Protein AF-A0AAU5E3U1-F1 (afdb_monomer)

Nearest PDB structures (foldseek):
  7s58-assembly1_H  TM=3.368E-01  e=1.690E+00  Homo sapiens
  1q67-assembly1_B  TM=3.850E-01  e=3.889E+00  Saccharomyces cerevisiae
  5xbf-assembly1_A  TM=4.536E-01  e=8.952E+00  Homo sapiens
  7xzi-assembly1_A  TM=1.760E-01  e=8.396E+00  Chlamydomonas reinhardtii

Secondary structure (DSSP, 8-state):
-PPPPPPP-----SS-SS---EEEEEETTEEEEEETTS-B---BS-HHHHHHHHHHHHH-TT--------

pLDDT: mean 72.92, std 15.15, range [43.53, 89.38]

Foldseek 3Di:
DDDDDPDDDPDDDDPDPPQFDWDWDDDPQWIWIATPVGDIGDTDSDPVVRVVVSVVCNVPVPPDDPDPDD

Radius of gyration: 14.4 Å; Cα contacts (8 Å, |Δi|>4): 81; chains: 1; bounding box: 32×39×29 Å

Structure (mmCIF, N/CA/C/O backbone):
data_AF-A0AAU5E3U1-F1
#
_entry.id   AF-A0AAU5E3U1-F1
#
loop_
_atom_site.group_PDB
_atom_site.id
_atom_site.type_symbol
_atom_site.label_atom_id
_atom_site.label_alt_id
_atom_site.label_comp_id
_atom_site.label_asym_id
_atom_site.label_entity_id
_atom_site.label_seq_id
_atom_site.pdbx_PDB_ins_code
_atom_site.Cartn_x
_atom_site.Cartn_y
_atom_site.Cartn_z
_atom_site.occupancy
_atom_site.B_iso_or_equiv
_atom_site.auth_seq_id
_atom_site.auth_comp_id
_atom_site.auth_asym_id
_atom_site.auth_atom_id
_atom_site.pdbx_PDB_model_num
ATOM 1 N N . MET A 1 1 ? -13.904 23.050 -13.439 1.00 58.03 1 MET A N 1
ATOM 2 C CA . MET A 1 1 ? -12.980 22.161 -14.174 1.00 58.03 1 MET A CA 1
ATOM 3 C C . MET A 1 1 ? -11.691 22.085 -13.365 1.00 58.03 1 MET A C 1
ATOM 5 O O . MET A 1 1 ? -10.951 23.055 -13.355 1.00 58.03 1 MET A O 1
ATOM 9 N N . ILE A 1 2 ? -11.507 21.024 -12.574 1.00 57.53 2 ILE A N 1
ATOM 10 C CA . ILE A 1 2 ? -10.341 20.831 -11.688 1.00 57.53 2 ILE A CA 1
ATOM 11 C C . ILE A 1 2 ? -9.223 20.151 -12.506 1.00 57.53 2 ILE A C 1
ATOM 13 O O . ILE A 1 2 ? -9.549 19.259 -13.292 1.00 57.53 2 ILE A O 1
ATOM 17 N N .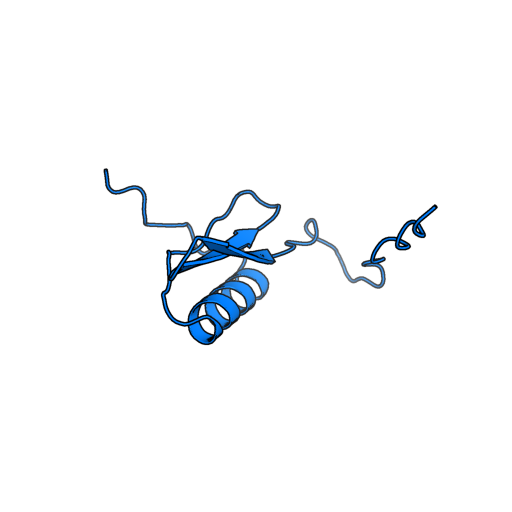 PRO A 1 3 ? -7.949 20.575 -12.385 1.00 60.53 3 PRO A N 1
ATOM 18 C CA . PRO A 1 3 ? -6.854 20.091 -13.223 1.00 60.53 3 PRO A CA 1
ATOM 19 C C . PRO A 1 3 ? -6.553 18.604 -13.004 1.00 60.53 3 PRO A C 1
ATOM 21 O O . PRO A 1 3 ? -6.547 18.097 -11.884 1.00 60.53 3 PRO A O 1
ATOM 24 N N . ILE A 1 4 ? -6.274 17.923 -14.112 1.00 59.88 4 ILE A N 1
ATOM 25 C CA . ILE A 1 4 ? -5.688 16.585 -14.158 1.00 59.88 4 ILE A CA 1
ATO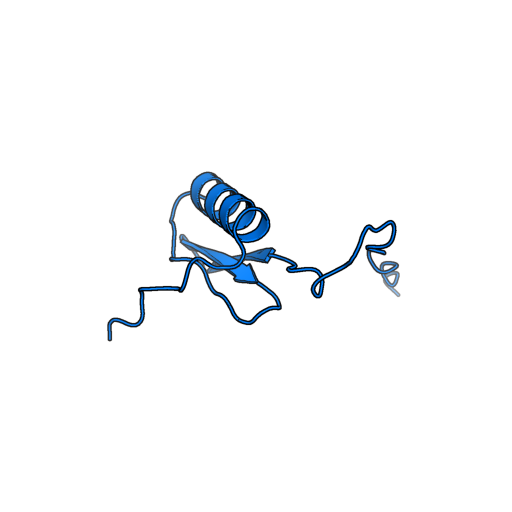M 26 C C . ILE A 1 4 ? -4.250 16.655 -13.624 1.00 59.88 4 ILE A C 1
ATOM 28 O O . ILE A 1 4 ? -3.424 17.403 -14.141 1.00 59.88 4 ILE A O 1
ATOM 32 N N . GLN A 1 5 ? -3.951 15.910 -12.561 1.00 55.12 5 GLN A N 1
ATOM 33 C CA . GLN A 1 5 ? -2.594 15.821 -12.017 1.00 55.12 5 GLN A CA 1
ATOM 34 C C . GLN A 1 5 ? -1.704 15.059 -13.022 1.00 55.12 5 GLN A C 1
ATOM 36 O O . GLN A 1 5 ? -2.093 13.962 -13.437 1.00 55.12 5 GLN A O 1
ATOM 41 N N . PRO A 1 6 ? -0.535 15.589 -13.428 1.00 55.66 6 PRO A N 1
ATOM 42 C CA . PRO A 1 6 ? 0.411 14.856 -14.258 1.00 55.66 6 PRO A CA 1
ATOM 43 C C . PRO A 1 6 ? 1.011 13.694 -13.460 1.00 55.66 6 PRO A C 1
ATOM 45 O O . PRO A 1 6 ? 1.385 13.839 -12.294 1.00 55.66 6 PRO A O 1
ATOM 48 N N . GLY A 1 7 ? 1.032 12.525 -14.100 1.00 43.53 7 GLY A N 1
ATOM 49 C CA . GLY A 1 7 ? 1.468 11.264 -13.518 1.00 43.53 7 GLY A CA 1
ATOM 50 C C . GLY A 1 7 ? 2.880 11.346 -12.952 1.00 43.53 7 GLY A C 1
ATOM 51 O O . GLY A 1 7 ? 3.786 11.890 -13.578 1.00 43.53 7 GLY A O 1
ATOM 52 N N . ALA A 1 8 ? 3.052 10.778 -11.760 1.00 47.81 8 ALA A N 1
ATOM 53 C CA . ALA A 1 8 ? 4.363 10.470 -11.224 1.00 47.81 8 ALA A CA 1
ATOM 54 C C . ALA A 1 8 ? 5.118 9.612 -12.250 1.00 47.81 8 ALA A C 1
ATOM 56 O O . ALA A 1 8 ? 4.655 8.529 -12.605 1.00 47.81 8 ALA A O 1
ATOM 57 N N . THR A 1 9 ? 6.250 10.109 -12.739 1.00 51.78 9 THR A N 1
ATOM 58 C CA . THR A 1 9 ? 7.149 9.375 -13.631 1.00 51.78 9 THR A CA 1
ATOM 59 C C . THR A 1 9 ? 8.210 8.674 -12.779 1.00 51.78 9 THR A C 1
ATOM 61 O O . THR A 1 9 ? 9.091 9.353 -12.254 1.00 51.78 9 THR A O 1
ATOM 64 N N . PRO A 1 10 ? 8.176 7.342 -12.604 1.00 57.75 10 PRO A N 1
ATOM 65 C CA . PRO A 1 10 ? 9.316 6.606 -12.080 1.00 57.75 10 PRO A CA 1
ATOM 66 C C . PRO A 1 10 ? 10.199 6.175 -13.256 1.00 57.75 10 PRO A C 1
ATOM 68 O O . PRO A 1 10 ? 9.965 5.123 -13.846 1.00 57.75 10 PRO A O 1
ATOM 71 N N . ALA A 1 11 ? 11.188 6.983 -13.644 1.00 55.16 11 ALA A N 1
ATOM 72 C CA . ALA A 1 11 ? 12.186 6.537 -14.618 1.00 55.16 11 ALA A CA 1
ATOM 73 C C . ALA A 1 11 ? 13.520 7.288 -14.489 1.00 55.16 11 ALA A C 1
ATOM 75 O O . ALA A 1 11 ? 13.742 8.275 -15.180 1.00 55.16 11 ALA A O 1
ATOM 76 N N . ASP A 1 12 ? 14.407 6.770 -13.637 1.00 46.81 12 ASP A N 1
ATOM 77 C CA . ASP A 1 12 ? 15.818 6.574 -13.995 1.00 46.81 12 ASP A CA 1
ATOM 78 C C . ASP A 1 12 ? 16.340 5.338 -13.227 1.00 46.81 12 ASP A C 1
ATOM 80 O O . ASP A 1 12 ? 16.114 5.204 -12.025 1.00 46.81 12 ASP A O 1
ATOM 84 N N . ALA A 1 13 ? 16.871 4.353 -13.956 1.00 59.72 13 ALA A N 1
ATOM 85 C CA . ALA A 1 13 ? 16.925 2.930 -13.587 1.00 59.72 13 ALA A CA 1
ATOM 86 C C . ALA A 1 13 ? 18.323 2.463 -13.132 1.00 59.72 13 ALA A C 1
ATOM 88 O O . ALA A 1 13 ? 19.326 3.087 -13.467 1.00 59.72 13 ALA A O 1
ATOM 89 N N . PRO A 1 14 ? 18.431 1.288 -12.481 1.00 52.88 14 PRO A N 1
ATOM 90 C CA . PRO A 1 14 ? 19.170 0.227 -13.177 1.00 52.88 14 PRO A CA 1
ATOM 91 C C . PRO A 1 14 ? 18.532 -1.166 -13.012 1.00 52.88 14 PRO A C 1
ATOM 93 O O . PRO A 1 14 ? 18.269 -1.623 -11.905 1.00 52.88 14 PRO A O 1
ATOM 96 N N . THR A 1 15 ? 18.302 -1.855 -14.136 1.00 48.97 15 THR A N 1
ATOM 97 C CA . THR A 1 15 ? 17.843 -3.261 -14.219 1.00 48.97 15 THR A CA 1
ATOM 98 C C . THR A 1 15 ? 16.559 -3.542 -13.425 1.00 48.97 15 THR A C 1
ATOM 100 O O . THR A 1 15 ? 16.541 -4.299 -12.457 1.00 48.97 15 THR A O 1
ATOM 103 N N . ALA A 1 16 ? 15.456 -2.908 -13.827 1.00 53.88 16 ALA A N 1
ATOM 104 C CA . ALA A 1 16 ? 14.191 -2.998 -13.110 1.00 53.88 16 ALA A CA 1
ATOM 105 C C . ALA A 1 16 ? 13.519 -4.370 -13.310 1.00 53.88 16 ALA A C 1
ATOM 107 O O . ALA A 1 16 ? 12.706 -4.567 -14.213 1.00 53.88 16 ALA A O 1
ATOM 108 N N . VAL A 1 17 ? 13.788 -5.302 -12.391 1.00 58.91 17 VAL A N 1
ATOM 109 C CA . VAL A 1 17 ? 12.692 -6.080 -11.786 1.00 58.91 17 VAL A CA 1
ATOM 110 C C . VAL A 1 17 ? 11.525 -5.110 -11.594 1.00 58.91 17 VAL A C 1
ATOM 112 O O . VAL A 1 17 ? 11.743 -4.039 -11.029 1.00 58.91 17 VAL A O 1
ATOM 115 N N . ALA A 1 18 ? 10.356 -5.412 -12.172 1.00 64.62 18 ALA A N 1
ATOM 116 C CA . ALA A 1 18 ? 9.213 -4.497 -12.237 1.00 64.62 18 ALA A CA 1
ATOM 117 C C . ALA A 1 18 ? 9.101 -3.663 -10.946 1.00 64.62 18 ALA A C 1
ATOM 119 O O . ALA A 1 18 ? 9.137 -4.259 -9.867 1.00 64.62 18 ALA A O 1
ATOM 120 N N . PRO A 1 19 ? 9.035 -2.318 -11.022 1.00 70.81 19 PRO A N 1
ATOM 121 C CA . PRO A 1 19 ? 9.183 -1.481 -9.840 1.00 70.81 19 PRO A CA 1
ATOM 122 C C . PRO A 1 19 ? 8.080 -1.827 -8.841 1.00 70.81 19 PRO A C 1
ATOM 124 O O . PRO A 1 19 ? 6.908 -1.515 -9.060 1.00 70.81 19 PRO A O 1
ATOM 127 N N . HIS A 1 20 ? 8.457 -2.498 -7.751 1.00 79.06 20 HIS A N 1
ATOM 128 C CA . HIS A 1 20 ? 7.573 -2.719 -6.619 1.00 79.06 20 HIS A CA 1
ATOM 129 C C . HIS A 1 20 ? 7.202 -1.337 -6.089 1.00 79.06 20 HIS A C 1
ATOM 131 O O . HIS A 1 20 ? 8.051 -0.614 -5.581 1.00 79.06 20 HIS A O 1
ATOM 137 N N . SER A 1 21 ? 5.946 -0.934 -6.249 1.00 84.00 21 SER A N 1
ATOM 138 C CA . SER A 1 21 ? 5.447 0.322 -5.695 1.00 84.00 21 SER A CA 1
ATOM 139 C C . SER A 1 21 ? 4.525 0.006 -4.533 1.00 84.00 21 SER A C 1
ATOM 141 O O . SER A 1 21 ? 3.430 -0.531 -4.703 1.00 84.00 21 SER A O 1
ATOM 143 N N . VAL A 1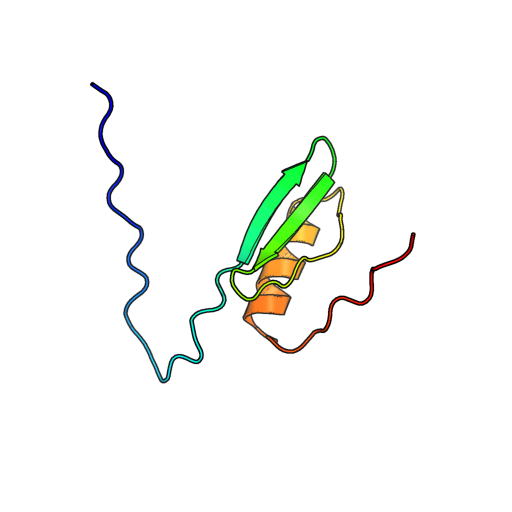 22 ? 5.003 0.293 -3.323 1.00 85.62 22 VAL A N 1
ATOM 144 C CA . VAL A 1 22 ? 4.234 0.102 -2.095 1.00 85.62 22 VAL A CA 1
ATOM 145 C C . VAL A 1 22 ? 3.549 1.407 -1.724 1.00 85.62 22 VAL A C 1
ATOM 147 O O . VAL A 1 22 ? 4.178 2.454 -1.630 1.00 85.62 22 VAL A O 1
ATOM 150 N N . THR A 1 23 ? 2.239 1.345 -1.517 1.00 85.94 23 THR A N 1
ATOM 151 C CA . THR A 1 23 ? 1.408 2.462 -1.069 1.00 85.94 23 THR A CA 1
ATOM 152 C C . THR A 1 23 ? 0.784 2.109 0.274 1.00 85.94 23 THR A C 1
ATOM 154 O O . THR A 1 23 ? 0.267 1.008 0.448 1.00 85.94 23 THR A O 1
ATOM 157 N N . THR A 1 24 ? 0.798 3.026 1.237 1.00 87.44 24 THR A N 1
ATOM 158 C CA . THR A 1 24 ? 0.087 2.833 2.507 1.00 87.44 24 THR A CA 1
ATOM 159 C C . THR A 1 24 ? -1.372 3.249 2.366 1.00 87.44 24 THR A C 1
ATOM 161 O O . THR A 1 24 ? -1.663 4.360 1.929 1.00 87.44 24 THR A O 1
ATOM 164 N N . VAL A 1 25 ? -2.285 2.363 2.750 1.00 87.38 25 VAL A N 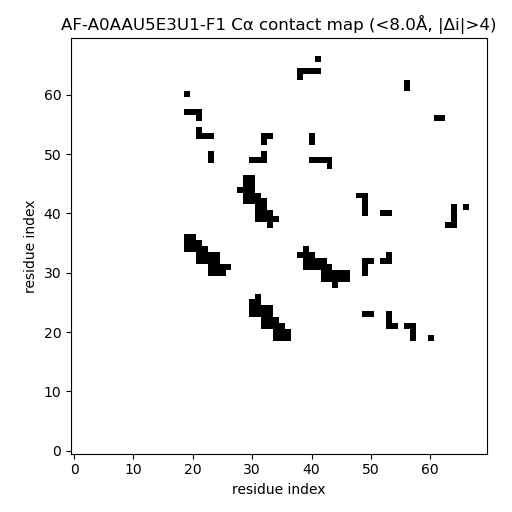1
ATOM 165 C CA . VAL A 1 25 ? -3.733 2.566 2.726 1.00 87.38 25 VAL A CA 1
ATOM 166 C C . VAL A 1 25 ? -4.254 2.611 4.157 1.00 87.38 25 VAL A C 1
ATOM 168 O O . VAL A 1 25 ? -3.960 1.738 4.973 1.00 87.38 25 VAL A O 1
ATOM 171 N N . GLU A 1 26 ? -5.073 3.613 4.457 1.00 89.38 26 GLU A N 1
ATOM 172 C CA . GLU A 1 26 ? -5.679 3.798 5.773 1.00 89.38 26 GLU A CA 1
ATOM 173 C C . GLU A 1 26 ? -7.131 3.304 5.770 1.00 89.38 26 GLU A C 1
ATOM 175 O O . GLU A 1 26 ? -7.943 3.679 4.923 1.00 89.38 26 GLU A O 1
ATOM 180 N N . ARG A 1 27 ? -7.471 2.435 6.723 1.00 87.00 27 ARG A N 1
ATOM 181 C CA . ARG A 1 27 ? -8.813 1.882 6.943 1.00 87.00 27 ARG A CA 1
ATOM 182 C C . ARG A 1 27 ? -9.211 2.147 8.396 1.00 87.00 27 ARG A C 1
ATOM 184 O O . ARG A 1 27 ? -9.008 1.315 9.278 1.00 87.00 27 ARG A O 1
ATOM 191 N N . GLY A 1 28 ? -9.762 3.336 8.647 1.00 88.31 28 GLY A N 1
ATOM 192 C CA . GLY A 1 28 ? -10.137 3.783 9.992 1.00 88.31 28 GLY A CA 1
ATOM 193 C C . GLY A 1 28 ? -8.906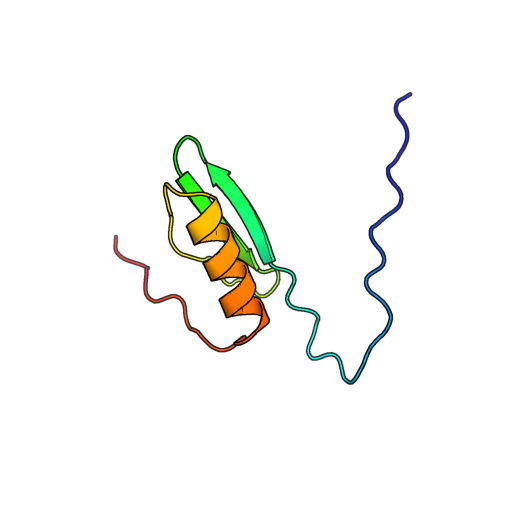 4.014 10.871 1.00 88.31 28 GLY A C 1
ATOM 194 O O . GLY A 1 28 ? -8.048 4.820 10.529 1.00 88.31 28 GLY A O 1
ATOM 195 N N . SER A 1 29 ? -8.804 3.295 11.992 1.00 85.12 29 SER A N 1
ATOM 196 C CA . SER A 1 29 ? -7.654 3.368 12.913 1.00 85.12 29 SER A CA 1
ATOM 197 C C . SER A 1 29 ? -6.471 2.477 12.513 1.00 85.12 29 SER A C 1
ATOM 199 O O . SER A 1 29 ? -5.493 2.394 13.255 1.00 85.12 29 SER A O 1
ATOM 201 N N . PHE A 1 30 ? -6.555 1.790 11.371 1.00 85.94 30 PHE A N 1
ATOM 202 C CA . PHE A 1 30 ? -5.515 0.894 10.876 1.00 85.94 30 PHE A CA 1
ATOM 203 C C . PHE A 1 30 ? -4.903 1.429 9.585 1.00 85.94 30 PHE A C 1
ATOM 205 O O . PHE A 1 30 ? -5.604 1.919 8.705 1.00 85.94 30 PHE A O 1
ATOM 212 N N . CYS A 1 31 ? -3.594 1.283 9.458 1.0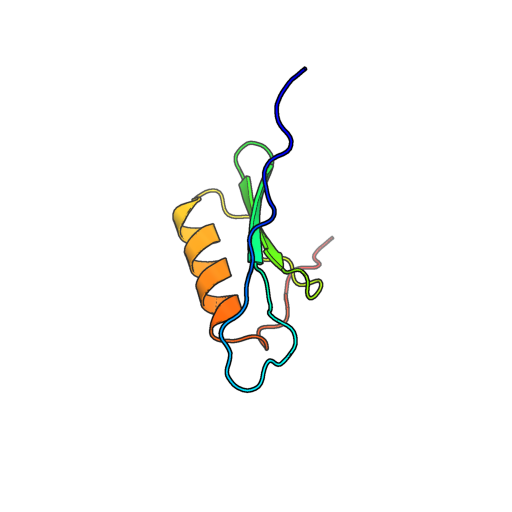0 88.88 31 CYS A N 1
ATOM 213 C CA . CYS A 1 31 ? -2.820 1.565 8.265 1.00 88.88 31 CYS A CA 1
ATOM 214 C C . CYS A 1 31 ? -2.152 0.263 7.806 1.00 88.88 31 CYS A C 1
ATOM 216 O O . CYS A 1 31 ? -1.595 -0.473 8.623 1.00 88.88 31 CYS A O 1
ATOM 218 N N . LEU A 1 32 ? -2.247 -0.041 6.517 1.00 86.69 32 LEU A N 1
ATOM 219 C CA . LEU A 1 32 ? -1.659 -1.228 5.900 1.00 86.69 32 LEU A CA 1
ATOM 220 C C . LEU A 1 32 ? -0.891 -0.830 4.643 1.00 86.69 32 LEU A C 1
ATOM 222 O O . LEU A 1 32 ? -1.331 0.031 3.886 1.00 86.69 32 LEU A O 1
ATOM 226 N N . ALA A 1 33 ? 0.251 -1.461 4.408 1.00 89.31 33 ALA A N 1
ATOM 227 C CA . ALA A 1 33 ? 1.011 -1.284 3.182 1.00 89.31 33 ALA A CA 1
ATOM 228 C C . ALA A 1 33 ? 0.460 -2.212 2.088 1.00 89.31 33 ALA A C 1
ATOM 230 O O . ALA A 1 33 ? 0.117 -3.359 2.355 1.00 89.31 33 ALA A O 1
ATOM 231 N N . ARG A 1 34 ? 0.355 -1.740 0.846 1.00 87.81 34 ARG A N 1
ATOM 232 C CA . ARG A 1 34 ? -0.043 -2.554 -0.308 1.00 87.81 34 ARG A CA 1
ATOM 233 C C . ARG A 1 34 ? 0.910 -2.302 -1.459 1.00 87.81 34 ARG A C 1
ATOM 235 O O . ARG A 1 34 ? 1.083 -1.163 -1.877 1.00 87.81 34 ARG A O 1
ATOM 242 N N . CYS A 1 35 ? 1.497 -3.365 -1.985 1.00 88.50 35 CYS A N 1
ATOM 243 C CA . CYS A 1 35 ? 2.353 -3.308 -3.154 1.00 88.50 35 CYS A CA 1
ATOM 244 C C . CYS A 1 35 ? 1.570 -3.633 -4.427 1.00 88.50 35 CYS A C 1
ATOM 246 O O . CYS A 1 35 ? 0.668 -4.476 -4.434 1.00 88.50 35 CYS A O 1
ATOM 248 N N . THR A 1 36 ? 1.963 -3.017 -5.535 1.00 82.62 36 THR A N 1
ATOM 249 C CA . THR A 1 36 ? 1.484 -3.365 -6.880 1.00 82.62 36 THR A CA 1
ATOM 250 C C . THR A 1 36 ? 1.875 -4.777 -7.324 1.00 82.62 36 THR A C 1
ATOM 252 O O . THR A 1 36 ? 1.233 -5.311 -8.224 1.00 82.62 36 THR A O 1
ATOM 255 N N . CYS A 1 37 ? 2.823 -5.437 -6.647 1.00 82.88 37 CYS A N 1
ATOM 256 C CA . CYS A 1 37 ? 3.127 -6.859 -6.854 1.00 82.88 37 CYS A CA 1
ATOM 257 C C . CYS A 1 37 ? 2.054 -7.816 -6.292 1.00 82.88 37 CYS A C 1
ATOM 259 O O . CYS A 1 37 ? 2.133 -9.023 -6.504 1.00 82.88 37 CYS A O 1
ATOM 261 N N . GLY A 1 38 ? 1.059 -7.296 -5.560 1.00 82.69 38 GLY A N 1
ATOM 262 C CA . GLY A 1 38 ? 0.013 -8.084 -4.901 1.00 82.69 38 GLY A CA 1
ATOM 263 C C . GLY A 1 38 ? 0.265 -8.349 -3.414 1.00 82.69 38 GLY A C 1
ATOM 264 O O . GLY A 1 38 ? -0.632 -8.836 -2.726 1.00 82.69 38 GLY A O 1
ATOM 265 N N . TRP A 1 39 ? 1.436 -7.983 -2.887 1.00 85.19 39 TRP A N 1
ATOM 266 C CA . TRP A 1 39 ? 1.718 -8.061 -1.455 1.00 85.19 39 TRP A CA 1
ATOM 267 C C . TRP A 1 39 ? 0.885 -7.049 -0.664 1.00 85.19 39 TRP A C 1
ATOM 269 O O . TRP A 1 39 ? 0.699 -5.903 -1.079 1.00 85.19 39 TRP A O 1
ATOM 279 N N . THR A 1 40 ? 0.384 -7.476 0.491 1.00 85.62 40 THR A N 1
ATOM 280 C CA . THR A 1 40 ? -0.280 -6.600 1.455 1.00 85.62 40 THR A CA 1
ATOM 281 C C . THR A 1 40 ? 0.340 -6.850 2.818 1.00 85.62 40 THR A C 1
ATOM 283 O O . THR A 1 40 ? 0.333 -7.981 3.303 1.00 85.62 40 THR A O 1
ATOM 286 N N . GLY A 1 41 ? 0.890 -5.795 3.403 1.00 81.44 41 GLY A N 1
ATOM 287 C CA . GLY A 1 41 ? 1.449 -5.802 4.739 1.00 81.44 41 GLY A CA 1
ATOM 288 C C . GLY A 1 41 ? 0.367 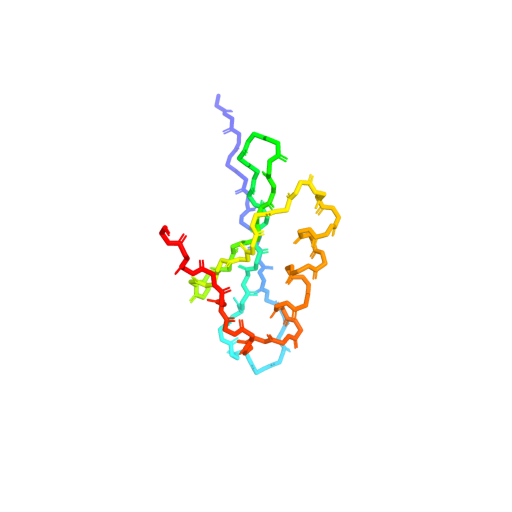-5.932 5.816 1.00 81.44 41 GLY A C 1
ATOM 289 O O . GLY A 1 41 ? -0.829 -5.737 5.562 1.00 81.44 41 GLY A O 1
ATOM 290 N N . PRO A 1 42 ? 0.764 -6.267 7.047 1.00 81.19 42 PRO A N 1
ATOM 291 C CA . PRO A 1 42 ? -0.152 -6.429 8.165 1.00 81.19 42 PRO A CA 1
ATOM 292 C C . PRO A 1 42 ? -0.854 -5.116 8.545 1.00 81.19 42 PRO A C 1
ATOM 294 O O . PRO A 1 42 ? -0.296 -4.024 8.437 1.00 81.19 42 PRO A O 1
ATOM 297 N N . ALA A 1 43 ? -2.072 -5.217 9.086 1.00 83.69 43 ALA A N 1
ATOM 298 C CA . ALA A 1 43 ? -2.782 -4.058 9.618 1.00 83.69 43 ALA A CA 1
ATOM 299 C C . ALA A 1 43 ? -2.075 -3.529 10.883 1.00 83.69 43 ALA A C 1
ATOM 301 O O . ALA A 1 43 ? -1.992 -4.213 11.908 1.00 83.69 43 ALA A O 1
ATOM 302 N N . ARG A 1 44 ? -1.551 -2.300 10.827 1.00 83.44 44 ARG A N 1
ATOM 303 C CA . ARG A 1 44 ? -0.858 -1.630 11.939 1.00 83.44 44 ARG A CA 1
ATOM 304 C C . ARG A 1 44 ? -1.604 -0.359 12.338 1.00 83.44 44 ARG A C 1
ATOM 306 O O . ARG A 1 44 ? -1.925 0.467 11.499 1.00 83.44 44 ARG A O 1
ATOM 313 N N . ARG A 1 45 ? -1.831 -0.142 13.638 1.00 85.38 45 ARG A N 1
ATOM 314 C CA . ARG A 1 45 ? -2.402 1.130 14.141 1.00 85.38 45 ARG A CA 1
ATOM 315 C C . ARG A 1 45 ? -1.451 2.322 13.980 1.00 85.38 45 ARG A C 1
ATOM 317 O O . ARG A 1 45 ? -1.874 3.465 13.872 1.00 85.38 45 ARG A O 1
ATOM 324 N N . SER A 1 46 ? -0.146 2.048 14.011 1.00 84.81 46 SER A N 1
ATOM 325 C CA . SER A 1 46 ? 0.898 3.063 13.906 1.00 84.81 46 SER A CA 1
ATOM 326 C C . SER A 1 46 ? 1.266 3.255 12.441 1.00 84.81 46 SER A C 1
ATOM 328 O O . SER A 1 46 ? 1.823 2.348 11.825 1.00 84.81 46 SER A O 1
ATOM 330 N N . ARG A 1 47 ? 0.988 4.448 11.908 1.00 81.44 47 ARG A N 1
ATOM 331 C CA . ARG A 1 47 ? 1.327 4.826 10.527 1.00 81.44 47 ARG A CA 1
ATOM 332 C C . ARG A 1 47 ? 2.818 4.698 10.247 1.00 81.44 47 ARG A C 1
ATOM 334 O O . ARG A 1 47 ? 3.185 4.199 9.194 1.00 81.44 47 ARG A O 1
ATOM 341 N N . ASP A 1 48 ? 3.662 5.075 11.204 1.00 86.19 48 ASP A N 1
ATOM 342 C CA . ASP A 1 48 ? 5.116 4.977 11.047 1.00 86.19 48 ASP A CA 1
ATOM 343 C C . ASP A 1 48 ? 5.576 3.528 10.922 1.00 86.19 48 ASP A C 1
ATOM 345 O O . ASP A 1 48 ? 6.375 3.217 10.051 1.00 86.19 48 ASP A O 1
ATOM 349 N N . ARG A 1 49 ? 4.975 2.615 11.698 1.00 83.75 49 ARG A N 1
ATOM 350 C CA . ARG A 1 49 ? 5.233 1.172 11.572 1.00 83.75 49 ARG A CA 1
ATOM 351 C C . ARG A 1 49 ? 4.778 0.623 10.220 1.00 83.75 49 ARG A C 1
ATOM 353 O O . ARG A 1 49 ? 5.467 -0.222 9.672 1.00 83.75 49 ARG A O 1
ATOM 360 N N . ALA A 1 50 ? 3.643 1.087 9.692 1.00 86.81 50 ALA A N 1
ATOM 361 C CA . ALA A 1 50 ? 3.177 0.698 8.358 1.00 86.81 50 ALA A CA 1
ATOM 362 C C . ALA A 1 50 ? 4.081 1.247 7.239 1.00 86.81 50 ALA A C 1
ATOM 364 O O . ALA A 1 50 ? 4.254 0.593 6.216 1.00 86.81 50 ALA A O 1
ATOM 365 N N . ARG A 1 51 ? 4.670 2.435 7.433 1.00 85.06 51 ARG A N 1
ATOM 366 C CA . ARG A 1 51 ? 5.648 3.014 6.504 1.00 85.06 51 ARG A CA 1
ATOM 367 C C . ARG A 1 51 ? 6.955 2.221 6.503 1.00 85.06 51 ARG A C 1
ATOM 369 O O . ARG A 1 51 ? 7.397 1.836 5.432 1.00 85.06 51 ARG A O 1
ATOM 376 N N . THR A 1 52 ? 7.487 1.886 7.678 1.00 87.25 52 THR A N 1
ATOM 377 C CA . THR A 1 52 ? 8.683 1.035 7.789 1.00 87.25 52 THR A CA 1
ATOM 378 C C . THR A 1 52 ? 8.475 -0.321 7.120 1.00 87.25 52 THR A C 1
ATOM 380 O O . THR A 1 52 ? 9.324 -0.755 6.360 1.00 87.25 52 THR A O 1
ATOM 383 N N . ASP A 1 53 ? 7.320 -0.956 7.323 1.00 84.50 53 ASP A N 1
ATOM 384 C CA . ASP A 1 53 ? 6.959 -2.225 6.672 1.00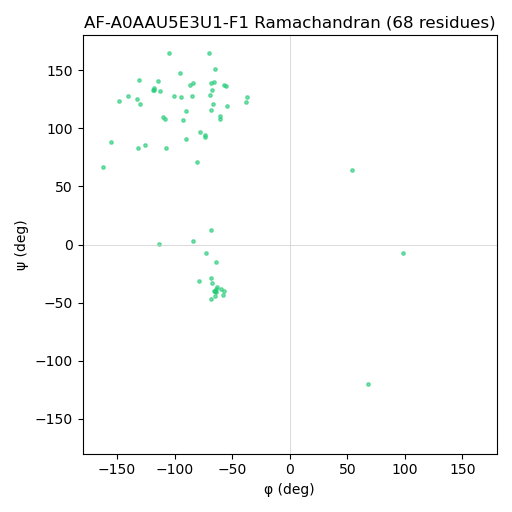 84.50 53 ASP A CA 1
ATOM 385 C C . ASP A 1 53 ? 6.934 -2.104 5.133 1.00 84.50 53 ASP A C 1
ATOM 387 O O . ASP A 1 53 ? 7.417 -2.983 4.418 1.00 84.50 53 ASP A O 1
ATOM 391 N N . ALA A 1 54 ? 6.455 -0.969 4.610 1.00 84.88 54 ALA A N 1
ATOM 392 C CA . ALA A 1 54 ? 6.526 -0.668 3.184 1.00 84.88 54 ALA A CA 1
ATOM 393 C C . ALA A 1 54 ? 7.973 -0.514 2.685 1.00 84.88 54 ALA A C 1
ATOM 395 O O . ALA A 1 54 ? 8.315 -1.060 1.639 1.00 84.88 54 ALA A O 1
ATOM 396 N N . GLU A 1 55 ? 8.821 0.203 3.424 1.00 87.06 55 GLU A N 1
ATOM 397 C CA . GLU A 1 55 ? 10.240 0.406 3.100 1.00 87.06 55 GLU A CA 1
ATOM 398 C C . GLU A 1 55 ? 11.042 -0.904 3.165 1.00 87.06 55 GLU A C 1
ATOM 400 O O . GLU A 1 55 ? 11.871 -1.176 2.293 1.00 87.06 55 GLU A O 1
ATOM 405 N N . GLU A 1 56 ? 10.761 -1.751 4.157 1.00 85.62 56 GLU A N 1
ATOM 406 C CA . GLU A 1 56 ? 11.352 -3.083 4.285 1.00 85.62 56 GLU A CA 1
ATOM 407 C C . GLU A 1 56 ? 10.940 -3.987 3.122 1.00 85.62 56 GLU A C 1
ATOM 409 O O . GLU A 1 56 ? 11.796 -4.667 2.558 1.00 85.62 56 GLU A O 1
ATOM 414 N N . HIS A 1 57 ? 9.675 -3.944 2.687 1.00 86.25 57 HIS A N 1
ATOM 415 C CA . HIS A 1 57 ? 9.226 -4.682 1.504 1.00 86.25 57 HIS A CA 1
ATOM 416 C C . HIS A 1 57 ? 9.891 -4.185 0.212 1.00 86.25 57 HIS A C 1
ATOM 418 O O . HIS A 1 57 ? 10.265 -4.992 -0.638 1.00 86.25 57 HIS A O 1
ATOM 424 N N . LEU A 1 58 ? 10.066 -2.867 0.063 1.00 81.62 58 LEU A N 1
ATOM 425 C CA . LEU A 1 58 ? 10.797 -2.285 -1.069 1.00 81.62 58 LEU A CA 1
ATOM 426 C C . LEU A 1 58 ? 12.269 -2.720 -1.081 1.00 81.62 58 LEU A C 1
ATOM 428 O O . LEU A 1 58 ? 12.830 -2.953 -2.149 1.00 81.62 58 LEU A O 1
ATOM 432 N N . SER A 1 59 ? 12.875 -2.850 0.100 1.00 84.12 59 SER A N 1
ATOM 433 C CA . SER A 1 59 ? 14.271 -3.272 0.259 1.00 84.12 59 SER A CA 1
ATOM 434 C C . SER A 1 59 ? 14.448 -4.789 0.117 1.00 84.12 59 SER A C 1
ATOM 436 O O . SER A 1 59 ? 15.487 -5.247 -0.350 1.00 84.12 59 SER A O 1
ATOM 438 N N . THR A 1 60 ? 13.439 -5.574 0.507 1.00 79.56 60 THR A N 1
ATOM 439 C CA . THR A 1 60 ? 13.437 -7.044 0.477 1.00 79.56 60 THR A CA 1
ATOM 440 C C . THR A 1 60 ? 12.139 -7.564 -0.163 1.00 79.56 60 THR A C 1
ATOM 442 O O . THR A 1 60 ? 11.213 -7.975 0.545 1.00 79.56 60 THR A O 1
ATOM 445 N N . PRO A 1 61 ? 12.058 -7.628 -1.507 1.00 64.69 61 PRO A N 1
ATOM 446 C CA . PRO A 1 61 ? 10.842 -8.017 -2.239 1.00 64.69 61 PRO A CA 1
ATOM 447 C C . PRO A 1 61 ? 10.419 -9.499 -2.094 1.00 64.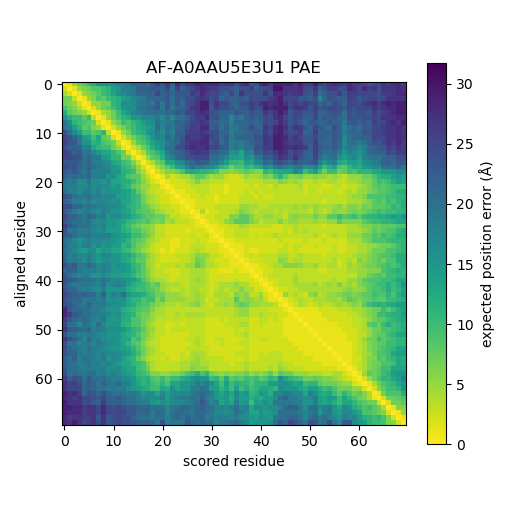69 61 PRO A C 1
ATOM 449 O O . PRO A 1 61 ? 9.553 -9.970 -2.828 1.00 64.69 61 PRO A O 1
ATOM 452 N N . GLY A 1 62 ? 10.991 -10.250 -1.147 1.00 61.75 62 GLY A N 1
ATOM 453 C CA . GLY A 1 62 ? 10.740 -11.682 -0.926 1.00 61.75 62 GLY A CA 1
ATOM 454 C C . GLY A 1 62 ? 10.039 -12.043 0.388 1.00 61.75 62 GLY A C 1
ATOM 455 O O . GLY A 1 62 ? 9.822 -13.226 0.642 1.00 61.75 62 GLY A O 1
ATOM 456 N N . ALA A 1 63 ? 9.685 -11.072 1.237 1.00 58.41 63 ALA A N 1
ATOM 457 C CA . ALA A 1 63 ? 8.995 -11.354 2.497 1.00 58.41 63 ALA A CA 1
ATOM 458 C C . ALA A 1 63 ? 7.523 -11.738 2.236 1.00 58.41 63 ALA A C 1
ATOM 460 O O . ALA A 1 63 ? 6.650 -10.880 2.073 1.00 58.41 63 ALA A O 1
ATOM 461 N N . ALA A 1 64 ? 7.254 -13.043 2.140 1.00 49.41 64 ALA A N 1
ATOM 462 C CA . ALA A 1 64 ? 5.915 -13.592 1.947 1.00 49.41 64 ALA A CA 1
ATOM 463 C C . ALA A 1 64 ? 4.955 -13.134 3.070 1.00 49.41 64 ALA A C 1
ATOM 465 O O . ALA A 1 64 ? 5.343 -13.131 4.241 1.00 49.41 64 ALA A O 1
ATOM 466 N N . PRO A 1 65 ? 3.702 -12.751 2.754 1.00 58.34 65 PRO A N 1
ATOM 467 C CA . PRO A 1 65 ? 2.758 -12.284 3.759 1.00 58.34 65 PRO A CA 1
ATOM 468 C C . PRO A 1 65 ? 2.163 -13.475 4.524 1.00 58.34 65 PRO A C 1
ATOM 470 O O . PRO A 1 65 ? 1.195 -14.103 4.090 1.00 58.34 65 PRO A O 1
ATOM 473 N N . GLU A 1 66 ? 2.727 -13.777 5.689 1.00 58.56 66 GLU A N 1
ATOM 474 C CA . GLU A 1 66 ? 2.184 -14.745 6.644 1.00 58.56 66 GLU A CA 1
ATOM 475 C C . GLU A 1 66 ? 1.057 -14.091 7.468 1.00 58.56 66 GLU A C 1
ATOM 477 O O . GLU A 1 66 ? 1.232 -13.746 8.629 1.00 58.56 66 GLU A O 1
ATOM 482 N N . ALA A 1 67 ? -0.099 -13.821 6.848 1.00 51.47 67 ALA A N 1
ATOM 483 C CA . ALA A 1 67 ? -1.315 -13.437 7.581 1.00 51.47 67 ALA A CA 1
ATOM 484 C C . ALA A 1 67 ? -2.599 -13.604 6.743 1.00 51.47 67 ALA A C 1
ATOM 486 O O . ALA A 1 67 ? -3.292 -12.639 6.422 1.00 51.47 67 ALA A O 1
ATOM 487 N N . ARG A 1 68 ? -2.951 -14.853 6.416 1.00 49.00 68 ARG A N 1
ATOM 488 C CA . ARG A 1 68 ? -4.350 -15.260 6.183 1.00 49.00 68 ARG A CA 1
ATOM 489 C C . ARG A 1 68 ? -4.780 -16.113 7.373 1.00 49.00 68 ARG A C 1
ATOM 491 O O . ARG A 1 68 ? -4.736 -17.334 7.294 1.00 49.00 68 ARG A O 1
ATOM 498 N N . THR A 1 69 ? -5.185 -15.465 8.460 1.00 45.06 69 THR A N 1
ATOM 499 C CA . THR A 1 69 ? -5.909 -16.136 9.546 1.00 45.06 69 THR A CA 1
ATOM 500 C C . THR A 1 69 ? -7.345 -15.634 9.515 1.00 45.06 69 THR A C 1
ATOM 502 O O . THR A 1 69 ? -7.594 -14.447 9.731 1.00 45.06 69 THR A O 1
ATOM 505 N N . ILE A 1 70 ? -8.234 -16.547 9.120 1.00 59.19 70 ILE A N 1
ATOM 506 C CA . ILE A 1 70 ? -9.694 -16.470 9.254 1.00 59.19 70 ILE A CA 1
ATOM 507 C C . ILE A 1 70 ? -10.113 -16.613 10.715 1.00 59.19 70 ILE A C 1
ATOM 509 O O . ILE A 1 70 ? -9.381 -17.301 11.462 1.00 59.19 70 ILE A O 1
#

Mean predicted aligned error: 11.65 Å

Sequence (70 aa):
MIPIQPGATPADAPTAVAPHSVTTVERGSFCLARCTCGWTGPARRSRDRARTDAEEHLSTPGAAPEARTI

Solvent-accessible surface area (backbone atoms only — not comparable to full-atom values): 4650 Å² total; per-residue (Å²): 139,83,82,83,78,80,76,88,78,93,83,86,83,80,85,74,70,76,80,71,48,63,45,78,47,76,63,87,75,29,20,23,18,36,30,78,82,71,51,54,51,70,82,25,71,46,57,67,60,21,49,50,54,34,52,50,40,66,74,42,86,75,75,74,73,90,75,88,79,132